Protein AF-A0A377D549-F1 (afdb_monomer)

Foldseek 3Di:
DDDLDDPVDDDDPVSCVVVVVVVCPPPVNVVVVVVVVVVVVVVVVVCVVVVHDPDDADQWAADDPPDDDFDWDDDPVDPPDTTTGDPDPPPRPPD

Mean predicted aligned error: 11.22 Å

Sequence (95 aa):
MFLPLDSNHVNTEEARLKYRYLDLRRPEMAQRLKTRAKITSLVRRFMDDHGFLDIETPMLTKATPEGARDYLVPSRVHKGKFYALPQSRSCSNSC

Organism: Escherichia coli (NCBI:txid562)

InterPro domains:
  IPR004364 Aminoacyl-tRNA synthetase, class II (D/K/N) [PF00152] (13-89)
  IPR045864 Cla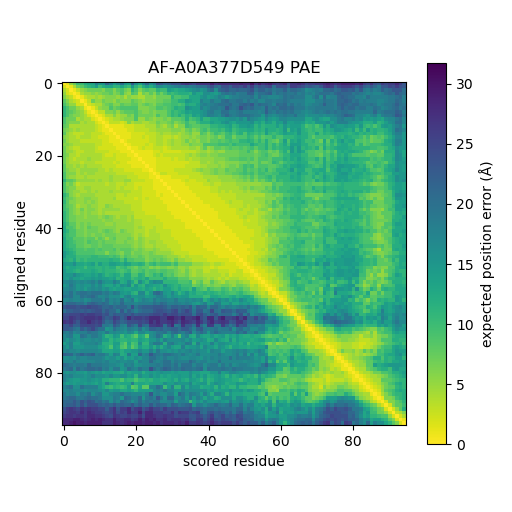ss II Aminoacyl-tRNA synthetase/Biotinyl protein ligase (BPL) and lipoyl protein ligase (LPL) [G3DSA:3.30.930.10] (6-88)
  IPR045864 Class II Aminoacyl-tRNA synthetase/Biotinyl protein ligase (BPL) and lipoyl protein ligase (LPL) [SSF55681] (8-88)

Solvent-accessible surface area (backbone atoms only — not comparable to full-atom values): 6222 Å² total; per-residue (Å²): 134,87,66,94,66,56,90,90,51,92,68,56,69,69,56,42,63,77,41,35,83,62,49,48,68,39,68,70,49,40,47,52,52,52,49,51,52,51,50,54,52,50,53,49,50,54,40,49,76,70,70,50,78,94,74,89,74,79,69,70,34,78,76,64,96,69,93,62,92,64,56,72,44,78,40,88,87,42,85,95,44,62,32,14,47,64,93,59,84,84,78,74,87,78,126

Radius of gyration: 20.29 Å; Cα contacts (8 Å, |Δi|>4): 65; chains: 1; bounding box: 38×42×51 Å

Secondary structure (DSSP, 8-state):
---SS-TTS---HHHHHHTHHHHTTSHHHHHHHHHHHHHHHHHHHHHHHTT---PPPPS-B----SSS---EEE-SSSTT-EEE--SSTT-SS--

Nearest PDB structures (foldseek):
  1eqr-assembly1_C-1  TM=9.585E-01  e=2.888E-10  Escherichia coli
  4rmf-assembly1_A-2  TM=9.586E-01  e=4.386E-06  Mycolicibacterium smegmatis MC2 155
  4o2d-assembly1_A  TM=9.292E-01  e=8.006E-06  Mycolicibacterium smegmatis MC2 155
  6wom-assembly1_A  TM=9.676E-01  e=1.046E-05  Elizabethkingia anophelis
  6wom-assembly2_C  TM=9.455E-01  e=5.360E-06  Elizabethkingia anophelis

pLDDT: mean 76.87, std 15.08, range [34.66, 94.69]

Structure (mmCIF, N/CA/C/O backbone):
data_AF-A0A377D549-F1
#
_entry.id   AF-A0A377D549-F1
#
loop_
_atom_site.group_PDB
_atom_site.id
_atom_site.type_symbol
_atom_site.label_atom_id
_atom_site.label_alt_id
_atom_sit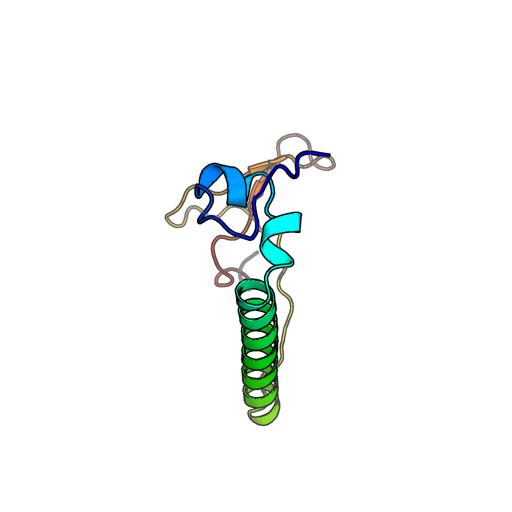e.label_comp_id
_atom_site.label_asym_id
_atom_site.label_entity_id
_atom_site.label_seq_id
_atom_site.pdbx_PDB_ins_code
_atom_site.Cartn_x
_atom_site.Cartn_y
_atom_site.Cartn_z
_atom_site.occupancy
_atom_site.B_iso_or_equiv
_atom_site.auth_seq_id
_atom_site.auth_comp_id
_atom_site.auth_asym_id
_atom_site.auth_atom_id
_atom_site.pdbx_PDB_model_num
ATOM 1 N N . MET A 1 1 ? 16.844 10.715 -25.955 1.00 46.50 1 MET A N 1
ATOM 2 C CA . MET A 1 1 ? 16.133 10.909 -24.673 1.00 46.50 1 MET A CA 1
ATOM 3 C C . MET A 1 1 ? 16.690 9.888 -23.692 1.00 46.50 1 MET A C 1
ATOM 5 O O . MET A 1 1 ? 16.456 8.706 -23.891 1.00 46.50 1 MET A O 1
ATOM 9 N N . PHE A 1 2 ? 17.517 10.307 -22.730 1.00 59.69 2 PHE A N 1
ATOM 10 C CA . PHE A 1 2 ? 18.085 9.398 -21.728 1.00 59.69 2 PHE A CA 1
ATOM 11 C C . PHE A 1 2 ? 17.020 9.099 -20.670 1.00 59.69 2 PHE A C 1
ATOM 13 O O . PHE A 1 2 ? 16.544 10.015 -19.999 1.00 59.69 2 PHE A O 1
ATOM 20 N N . LEU A 1 3 ? 16.608 7.837 -20.550 1.00 72.06 3 LEU A N 1
ATOM 21 C CA . LEU A 1 3 ? 15.784 7.402 -19.426 1.00 72.06 3 LEU A CA 1
ATOM 22 C C . LEU A 1 3 ? 16.672 7.308 -18.174 1.00 72.06 3 LEU A C 1
ATOM 24 O O . LEU A 1 3 ? 17.793 6.816 -18.269 1.00 72.06 3 LEU A O 1
ATOM 28 N N . PRO A 1 4 ? 16.192 7.753 -17.000 1.00 76.12 4 PRO A N 1
ATOM 29 C CA . PRO A 1 4 ? 16.973 7.730 -15.761 1.00 76.12 4 PRO A CA 1
ATOM 30 C C . PRO A 1 4 ? 17.162 6.318 -15.178 1.00 76.12 4 PRO A C 1
ATOM 32 O O . PRO A 1 4 ? 17.922 6.150 -14.230 1.00 76.12 4 PRO A O 1
ATOM 35 N N . LEU A 1 5 ? 16.466 5.316 -15.725 1.00 77.50 5 LEU A N 1
ATOM 36 C CA . LEU A 1 5 ? 16.699 3.897 -15.472 1.00 77.50 5 LEU A CA 1
ATOM 37 C C . LEU A 1 5 ? 16.840 3.192 -16.821 1.00 77.50 5 LEU A C 1
ATOM 39 O O . LEU A 1 5 ? 15.946 3.302 -17.663 1.00 77.50 5 LEU A O 1
ATOM 43 N N . ASP A 1 6 ? 17.935 2.460 -17.003 1.00 77.62 6 ASP A N 1
ATOM 44 C CA . ASP A 1 6 ? 18.136 1.616 -18.181 1.00 77.62 6 ASP A CA 1
ATOM 45 C C . ASP A 1 6 ? 17.442 0.265 -17.963 1.00 77.62 6 ASP A C 1
ATOM 47 O O . ASP A 1 6 ? 17.657 -0.398 -16.949 1.00 77.62 6 ASP A O 1
ATOM 51 N N . SER A 1 7 ? 16.591 -0.161 -18.895 1.00 72.38 7 SER A N 1
ATOM 52 C CA . SER A 1 7 ? 15.920 -1.462 -18.824 1.00 72.38 7 SER A CA 1
ATOM 53 C C . SER A 1 7 ? 16.852 -2.645 -19.093 1.00 72.38 7 SER A C 1
ATOM 55 O O . SER A 1 7 ? 16.518 -3.763 -18.706 1.00 72.38 7 SER A O 1
ATOM 57 N N . ASN A 1 8 ? 17.993 -2.407 -19.744 1.00 74.38 8 ASN A N 1
ATOM 58 C CA . ASN A 1 8 ? 18.966 -3.427 -20.135 1.00 74.38 8 ASN A CA 1
ATOM 59 C C . ASN A 1 8 ? 20.092 -3.607 -19.106 1.00 74.38 8 ASN A C 1
ATOM 61 O O . ASN A 1 8 ? 20.868 -4.553 -19.220 1.00 74.38 8 ASN A O 1
ATOM 65 N N . HIS A 1 9 ? 20.174 -2.735 -18.094 1.00 78.69 9 HIS A N 1
ATOM 66 C CA . HIS A 1 9 ? 21.178 -2.811 -17.035 1.00 78.69 9 HIS A CA 1
ATOM 67 C C . HIS A 1 9 ? 20.536 -2.972 -15.651 1.00 78.69 9 HIS A C 1
ATOM 69 O O . HIS A 1 9 ? 19.439 -2.482 -15.368 1.00 78.69 9 HIS A O 1
ATOM 75 N N . VAL A 1 10 ? 21.247 -3.631 -14.736 1.00 76.06 10 VAL A N 1
ATOM 76 C CA . VAL A 1 10 ? 20.874 -3.634 -13.317 1.00 76.06 10 VAL A CA 1
ATOM 77 C C . VAL A 1 10 ? 21.191 -2.253 -12.736 1.00 76.06 10 VAL A C 1
ATOM 79 O O . VAL A 1 10 ? 22.352 -1.894 -12.562 1.00 76.06 10 VAL A O 1
ATOM 82 N N . ASN A 1 11 ? 20.158 -1.449 -12.490 1.00 83.69 11 ASN A N 1
ATOM 83 C CA . ASN A 1 11 ? 20.299 -0.117 -11.892 1.00 83.69 11 ASN A CA 1
ATOM 84 C C . ASN A 1 11 ? 20.562 -0.215 -10.380 1.00 83.69 11 ASN A C 1
ATOM 86 O O . ASN A 1 11 ? 20.067 -1.137 -9.725 1.00 83.69 11 ASN A O 1
ATOM 90 N N . THR A 1 12 ? 21.277 0.766 -9.821 1.00 88.06 12 THR A N 1
ATOM 91 C CA . THR A 1 12 ? 21.527 0.866 -8.374 1.00 88.06 12 THR A CA 1
ATOM 92 C C . THR A 1 12 ? 20.222 0.997 -7.584 1.00 88.06 12 THR A C 1
ATOM 94 O O . THR A 1 12 ? 19.218 1.519 -8.079 1.00 88.06 12 THR A O 1
ATOM 97 N N . GLU A 1 13 ? 20.215 0.524 -6.337 1.00 83.88 13 GLU A N 1
ATOM 98 C CA . GLU A 1 13 ? 19.013 0.545 -5.495 1.00 83.88 13 GLU A CA 1
ATOM 99 C C . GLU A 1 13 ? 18.515 1.973 -5.226 1.00 83.88 13 GLU A C 1
ATOM 101 O O . GLU A 1 13 ? 17.319 2.240 -5.336 1.00 83.88 13 GLU A O 1
ATOM 106 N N . GLU A 1 14 ? 19.431 2.918 -5.005 1.00 87.50 14 GLU A N 1
ATOM 107 C CA . GLU A 1 14 ? 19.116 4.340 -4.835 1.00 87.50 14 GLU A CA 1
ATOM 108 C C . GLU A 1 14 ? 18.378 4.924 -6.047 1.00 87.50 14 GLU A C 1
ATOM 110 O O . GLU A 1 14 ? 17.349 5.588 -5.898 1.00 87.50 14 GLU A O 1
ATOM 115 N N . ALA A 1 15 ? 18.850 4.631 -7.265 1.00 85.06 15 ALA A N 1
ATOM 116 C CA . ALA A 1 15 ? 18.198 5.085 -8.49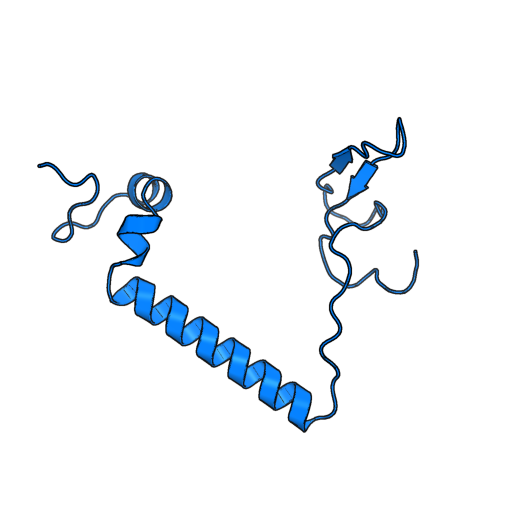0 1.00 85.06 15 ALA A CA 1
ATOM 117 C C . ALA A 1 15 ? 16.806 4.452 -8.643 1.00 85.06 15 ALA A C 1
ATOM 119 O O . ALA A 1 15 ? 15.845 5.132 -9.010 1.00 85.06 15 ALA A O 1
ATOM 120 N N . ARG A 1 16 ? 16.661 3.166 -8.303 1.00 85.50 16 ARG A N 1
ATOM 121 C CA . ARG A 1 16 ? 15.374 2.455 -8.358 1.00 85.50 16 ARG A CA 1
ATOM 122 C C . ARG A 1 16 ? 14.370 2.970 -7.333 1.00 85.50 16 ARG A C 1
ATOM 124 O O . ARG A 1 16 ? 13.182 2.990 -7.638 1.00 85.50 16 ARG A O 1
ATOM 131 N N . LEU A 1 17 ? 14.810 3.388 -6.147 1.00 86.31 17 LEU A N 1
ATOM 132 C CA . LEU A 1 17 ? 13.942 4.004 -5.141 1.00 86.31 17 LEU A CA 1
ATOM 133 C C . LEU A 1 17 ? 13.542 5.425 -5.552 1.00 86.31 17 LEU A C 1
ATOM 135 O O . LEU A 1 17 ? 12.361 5.766 -5.497 1.00 86.31 17 LEU A O 1
ATOM 139 N N . LYS A 1 18 ? 14.490 6.224 -6.059 1.00 87.75 18 LYS A N 1
ATOM 140 C CA . LYS A 1 18 ? 14.226 7.584 -6.556 1.00 87.75 18 LYS A CA 1
ATOM 141 C C . LYS A 1 18 ? 13.246 7.591 -7.732 1.00 87.75 18 LYS A C 1
ATOM 143 O O . LYS A 1 18 ? 12.347 8.426 -7.794 1.00 87.75 18 LYS A O 1
ATOM 148 N N . TYR A 1 19 ? 13.387 6.631 -8.642 1.00 88.25 19 TYR A N 1
ATOM 149 C CA . TYR A 1 19 ? 12.538 6.467 -9.821 1.00 88.25 19 TYR A CA 1
ATOM 150 C C . TYR A 1 19 ? 11.637 5.233 -9.707 1.00 88.25 19 TYR A C 1
ATOM 152 O O . TYR A 1 19 ? 11.406 4.521 -10.688 1.00 88.25 19 TYR A O 1
ATOM 160 N N . ARG A 1 20 ? 11.087 4.976 -8.510 1.00 86.00 20 ARG A N 1
ATOM 161 C CA . ARG A 1 20 ? 10.291 3.768 -8.240 1.00 86.00 20 ARG A CA 1
ATOM 162 C C . ARG A 1 20 ? 9.104 3.611 -9.181 1.00 86.00 20 ARG A C 1
ATOM 164 O O . ARG A 1 20 ? 8.791 2.497 -9.578 1.00 86.00 20 ARG A O 1
ATOM 171 N N . TYR A 1 21 ? 8.492 4.709 -9.609 1.00 87.31 21 TYR A N 1
ATOM 172 C CA . TYR A 1 21 ? 7.400 4.691 -10.584 1.00 87.31 21 TYR A CA 1
ATOM 173 C C . TYR A 1 21 ? 7.805 4.118 -11.959 1.00 87.31 21 TYR A C 1
ATOM 175 O O . TYR A 1 21 ? 6.960 3.532 -12.635 1.00 87.31 21 TYR A O 1
ATOM 183 N N . LEU A 1 22 ? 9.074 4.243 -12.372 1.00 86.69 22 LEU A N 1
ATOM 184 C CA . LEU A 1 22 ? 9.612 3.592 -13.575 1.00 86.69 22 LEU A CA 1
ATOM 185 C C . LEU A 1 22 ? 10.001 2.138 -13.292 1.00 86.69 22 LEU A C 1
ATOM 187 O O . LEU A 1 22 ? 9.675 1.262 -14.088 1.00 86.69 22 LEU A O 1
ATOM 191 N N . ASP A 1 23 ? 10.627 1.857 -12.145 1.00 85.56 23 ASP A N 1
ATOM 192 C CA . ASP A 1 23 ? 11.000 0.487 -11.752 1.00 85.56 23 ASP A CA 1
ATOM 193 C C . ASP A 1 23 ? 9.773 -0.433 -11.612 1.00 85.56 23 ASP A C 1
ATOM 195 O O . ASP A 1 23 ? 9.816 -1.598 -12.004 1.00 85.56 23 ASP A O 1
ATOM 199 N N . LEU A 1 24 ? 8.642 0.099 -11.138 1.00 86.69 24 LEU A N 1
ATOM 200 C CA . LEU A 1 24 ? 7.375 -0.631 -11.028 1.00 86.69 24 LEU A CA 1
ATOM 201 C C . LEU A 1 24 ? 6.777 -1.047 -12.381 1.00 86.69 24 LEU A C 1
ATOM 203 O O . LEU A 1 24 ? 5.937 -1.945 -12.408 1.00 86.69 24 LEU A O 1
ATOM 207 N N . ARG A 1 25 ? 7.211 -0.448 -13.500 1.00 86.50 25 ARG A N 1
ATOM 208 C CA . ARG A 1 25 ? 6.780 -0.854 -14.849 1.00 86.50 25 ARG A CA 1
ATOM 209 C C . ARG A 1 25 ? 7.454 -2.141 -15.324 1.00 86.50 25 ARG A C 1
ATOM 211 O O . ARG A 1 25 ? 6.973 -2.756 -16.272 1.00 86.50 25 ARG A O 1
ATOM 218 N N . ARG A 1 26 ? 8.554 -2.564 -14.689 1.00 86.38 26 ARG A N 1
ATOM 219 C CA . ARG A 1 26 ? 9.241 -3.814 -15.039 1.00 86.38 26 ARG A CA 1
ATOM 220 C C . ARG A 1 26 ? 8.317 -5.006 -14.761 1.00 86.38 26 ARG A C 1
ATOM 222 O O . ARG A 1 26 ? 7.707 -5.050 -13.688 1.00 86.38 26 ARG A O 1
ATOM 229 N N . PRO A 1 27 ? 8.244 -6.001 -15.664 1.00 87.50 27 PRO A N 1
ATOM 230 C CA . PRO A 1 27 ? 7.296 -7.110 -15.543 1.00 87.50 27 PRO A CA 1
ATOM 231 C C . PRO A 1 27 ? 7.477 -7.898 -14.239 1.00 87.50 27 PRO A C 1
ATOM 233 O O . PRO A 1 27 ? 6.492 -8.275 -13.613 1.00 87.50 27 PRO A O 1
ATOM 236 N N . GLU A 1 28 ? 8.716 -8.063 -13.771 1.00 88.25 28 GLU A N 1
ATOM 237 C CA . GLU A 1 28 ? 9.033 -8.709 -12.491 1.00 88.25 28 GLU A CA 1
ATOM 238 C C . GLU A 1 28 ? 8.403 -7.978 -11.288 1.00 88.25 28 GLU A C 1
ATOM 240 O O . GLU A 1 28 ? 7.765 -8.594 -10.432 1.00 88.25 28 GLU A O 1
ATOM 245 N N . MET A 1 29 ? 8.537 -6.649 -11.229 1.00 87.75 29 MET A N 1
ATOM 246 C CA . MET A 1 29 ? 7.998 -5.833 -10.136 1.00 87.75 29 MET A CA 1
ATOM 247 C C . MET A 1 29 ? 6.471 -5.768 -10.182 1.00 87.75 29 MET A C 1
ATOM 249 O O . MET A 1 29 ? 5.814 -5.927 -9.150 1.00 87.75 29 MET A O 1
ATOM 253 N N . ALA A 1 30 ? 5.903 -5.608 -11.379 1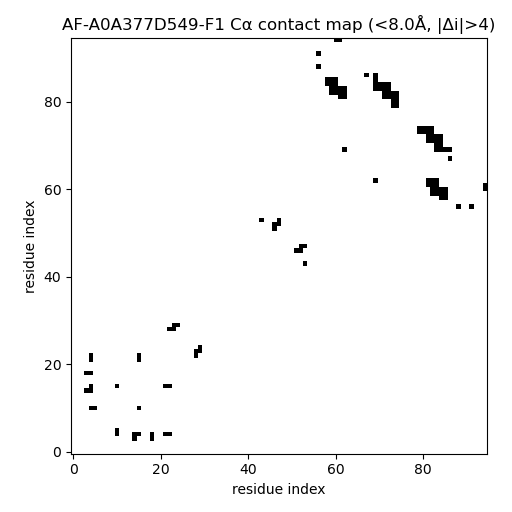.00 89.56 30 ALA A N 1
ATOM 254 C CA . ALA A 1 30 ? 4.462 -5.652 -11.587 1.00 89.56 30 ALA A CA 1
ATOM 255 C C . ALA A 1 30 ? 3.877 -7.013 -11.176 1.00 89.56 30 ALA A C 1
ATOM 257 O O . ALA A 1 30 ? 2.845 -7.064 -10.505 1.00 89.56 30 ALA A O 1
ATOM 258 N N . GLN A 1 31 ? 4.554 -8.117 -11.508 1.00 92.81 31 GLN A N 1
ATOM 259 C CA . GLN A 1 31 ? 4.117 -9.455 -11.121 1.00 92.81 31 GLN A CA 1
ATOM 260 C C . GLN A 1 31 ? 4.143 -9.644 -9.603 1.00 92.81 31 GLN A C 1
ATOM 262 O O . GLN A 1 31 ? 3.186 -10.178 -9.048 1.00 92.81 31 GLN A O 1
ATOM 267 N N . ARG A 1 32 ? 5.169 -9.141 -8.902 1.00 91.38 32 ARG A N 1
ATOM 268 C CA . ARG A 1 32 ? 5.211 -9.165 -7.429 1.00 91.38 32 ARG A CA 1
ATOM 269 C C . ARG A 1 32 ? 4.029 -8.422 -6.801 1.00 91.38 32 ARG A C 1
ATOM 271 O O . ARG A 1 32 ? 3.432 -8.933 -5.855 1.00 91.38 32 ARG A O 1
ATOM 278 N N . LEU A 1 33 ? 3.653 -7.257 -7.335 1.00 90.00 33 LEU A N 1
ATOM 279 C CA . LEU A 1 33 ? 2.480 -6.513 -6.858 1.00 90.00 33 LEU A CA 1
ATOM 280 C C . LEU A 1 33 ? 1.168 -7.263 -7.121 1.00 90.00 33 LEU A C 1
ATOM 282 O O . LEU A 1 33 ? 0.326 -7.341 -6.227 1.00 90.00 33 LEU A O 1
ATOM 286 N N . LYS A 1 34 ? 1.013 -7.872 -8.304 1.00 92.62 34 LYS A N 1
ATOM 287 C CA . LYS A 1 34 ? -0.151 -8.718 -8.622 1.00 92.62 34 LYS A CA 1
ATOM 288 C C . LYS A 1 34 ? -0.247 -9.919 -7.682 1.00 92.62 34 LYS A C 1
ATOM 290 O O . LYS A 1 34 ? -1.321 -10.202 -7.156 1.00 92.62 34 LYS A O 1
ATOM 295 N N . THR A 1 35 ? 0.871 -10.596 -7.423 1.00 93.19 35 THR A N 1
ATOM 296 C CA . THR A 1 35 ? 0.928 -11.717 -6.479 1.00 93.19 35 THR A CA 1
ATOM 297 C C . THR A 1 35 ? 0.566 -11.266 -5.068 1.00 93.19 35 THR A C 1
ATOM 299 O O . THR A 1 35 ? -0.250 -11.919 -4.424 1.00 93.19 35 THR A O 1
ATOM 302 N N . ARG A 1 36 ? 1.084 -10.119 -4.606 1.00 93.19 36 ARG A N 1
ATOM 303 C CA . ARG A 1 36 ? 0.711 -9.543 -3.305 1.00 93.19 36 ARG A CA 1
ATOM 304 C C . ARG A 1 36 ? -0.797 -9.302 -3.209 1.00 93.19 36 ARG A C 1
ATOM 306 O O . ARG A 1 36 ? -1.395 -9.707 -2.220 1.00 93.19 36 ARG A O 1
ATOM 313 N N . ALA A 1 37 ? -1.408 -8.710 -4.237 1.00 93.19 37 ALA A N 1
ATOM 314 C CA . ALA A 1 37 ? -2.853 -8.480 -4.277 1.00 93.19 37 ALA A CA 1
ATOM 315 C C . ALA A 1 37 ? -3.656 -9.794 -4.240 1.00 93.19 37 ALA A C 1
ATOM 317 O O . ALA A 1 37 ? -4.653 -9.902 -3.522 1.00 93.19 37 ALA A O 1
ATOM 318 N N . LYS A 1 38 ? -3.195 -10.823 -4.966 1.00 94.69 38 LYS A N 1
ATOM 319 C CA . LYS A 1 38 ? -3.804 -12.158 -4.936 1.00 94.69 38 LYS A CA 1
ATOM 320 C C . LYS A 1 38 ? -3.726 -12.775 -3.539 1.00 94.69 38 LYS A C 1
ATOM 322 O O . LYS A 1 38 ? -4.733 -13.276 -3.055 1.00 94.69 38 LYS A O 1
ATOM 327 N N . ILE A 1 39 ? -2.573 -12.691 -2.876 1.00 94.69 39 ILE A N 1
ATOM 328 C CA . ILE A 1 39 ? -2.387 -13.197 -1.508 1.00 94.69 39 ILE A CA 1
ATOM 329 C C . ILE A 1 39 ? -3.328 -12.481 -0.538 1.00 94.69 39 ILE A C 1
ATOM 331 O O . ILE A 1 39 ? -4.058 -13.144 0.188 1.00 94.69 39 ILE A O 1
ATOM 335 N N . THR A 1 40 ? -3.381 -11.145 -0.557 1.00 91.81 40 THR A N 1
ATOM 336 C CA . THR A 1 40 ? -4.287 -10.397 0.332 1.00 91.81 40 THR A CA 1
ATOM 337 C C . THR A 1 40 ? -5.752 -10.737 0.080 1.00 91.81 40 THR A C 1
ATOM 339 O O . THR A 1 40 ? -6.526 -10.833 1.025 1.00 91.81 40 THR A O 1
ATOM 342 N N . SER A 1 41 ? -6.137 -10.971 -1.179 1.00 92.81 41 SER A N 1
ATOM 343 C CA . SER A 1 41 ? -7.496 -11.405 -1.506 1.00 92.81 41 SER A CA 1
ATOM 344 C C . SER A 1 41 ? -7.799 -12.810 -0.990 1.00 92.81 41 SER A C 1
ATOM 346 O O . SER A 1 41 ? -8.929 -13.053 -0.584 1.00 92.81 41 SER A O 1
ATOM 348 N N . LEU A 1 42 ? -6.832 -13.730 -1.028 1.00 94.69 42 LEU A N 1
ATOM 349 C CA . LEU A 1 42 ? -7.001 -15.083 -0.495 1.00 94.69 42 LEU A CA 1
ATOM 350 C C . LEU A 1 42 ? -7.135 -15.066 1.027 1.00 94.69 42 LEU A C 1
ATOM 352 O O . LEU A 1 42 ? -8.019 -15.726 1.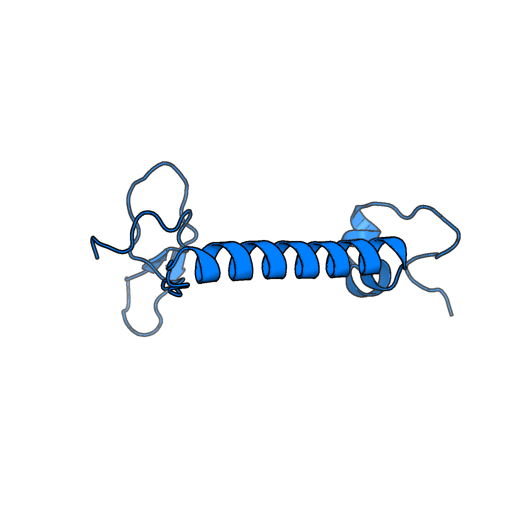555 1.00 94.69 42 LEU A O 1
ATOM 356 N N . VAL A 1 43 ? -6.301 -14.280 1.714 1.00 93.38 43 VAL A N 1
ATOM 357 C CA . VAL A 1 43 ? -6.368 -14.130 3.175 1.00 93.38 43 VAL A CA 1
ATOM 358 C C . VAL A 1 43 ? -7.717 -13.558 3.600 1.00 93.38 43 VAL A C 1
ATOM 360 O O . VAL A 1 43 ? -8.333 -14.106 4.503 1.00 93.38 43 VAL A O 1
ATOM 363 N N . ARG A 1 44 ? -8.203 -12.511 2.918 1.00 91.69 44 ARG A N 1
ATOM 364 C CA . ARG A 1 44 ? -9.528 -11.938 3.198 1.00 91.69 44 ARG A CA 1
ATOM 365 C C . ARG A 1 44 ? -10.639 -12.965 3.035 1.00 91.69 44 ARG A C 1
ATOM 367 O O . ARG A 1 44 ? -11.352 -13.210 3.989 1.00 91.69 44 ARG A O 1
ATOM 374 N N . ARG A 1 45 ? -10.694 -13.651 1.887 1.00 92.62 45 ARG A N 1
ATOM 375 C CA . ARG A 1 45 ? -11.696 -14.703 1.646 1.00 92.62 45 ARG A CA 1
ATOM 376 C C . ARG A 1 45 ? -11.649 -15.797 2.706 1.00 92.62 45 ARG A C 1
ATOM 378 O O . ARG A 1 45 ? -12.682 -16.183 3.220 1.00 92.62 45 ARG A O 1
ATOM 385 N N . PHE A 1 46 ? -10.450 -16.251 3.069 1.00 94.50 46 PHE A N 1
ATOM 386 C CA . PHE A 1 46 ? -10.285 -17.241 4.127 1.00 94.50 46 PHE A CA 1
ATOM 387 C C . PHE A 1 46 ? -10.841 -16.738 5.466 1.00 94.50 46 PHE A C 1
ATOM 389 O O . PHE A 1 46 ? -11.544 -17.476 6.145 1.00 94.50 46 PHE A O 1
ATOM 396 N N . MET A 1 47 ? -10.546 -15.495 5.849 1.00 92.44 47 MET A N 1
ATOM 397 C CA . MET A 1 47 ? -11.063 -14.897 7.082 1.00 92.44 47 MET A CA 1
ATOM 398 C C . MET A 1 47 ? -12.589 -14.723 7.039 1.00 92.44 47 MET A C 1
ATOM 400 O O . MET A 1 47 ? -13.258 -15.086 8.006 1.00 92.44 47 MET A O 1
ATOM 404 N N . ASP A 1 48 ? -13.128 -14.253 5.914 1.00 92.31 48 ASP A N 1
ATOM 405 C CA . ASP A 1 48 ? -14.566 -14.088 5.684 1.00 92.31 48 ASP A CA 1
ATOM 406 C C . ASP A 1 48 ? -15.300 -15.440 5.794 1.00 92.31 48 ASP A C 1
ATOM 408 O O . ASP A 1 48 ? -16.302 -15.548 6.500 1.00 92.31 48 ASP A O 1
ATOM 412 N N . ASP A 1 49 ? -14.753 -16.499 5.182 1.00 93.44 49 ASP A N 1
ATOM 413 C CA . ASP A 1 49 ? -15.304 -17.863 5.222 1.00 93.44 49 ASP A CA 1
ATOM 414 C C . ASP A 1 49 ? -15.322 -18.451 6.648 1.00 93.44 49 ASP A C 1
ATOM 416 O O . ASP A 1 49 ? -16.152 -19.304 6.963 1.00 93.44 49 ASP A O 1
ATOM 420 N N . HIS A 1 50 ? -14.427 -17.990 7.528 1.00 93.88 50 HIS A N 1
ATOM 421 C CA . HIS A 1 50 ? -14.372 -18.391 8.941 1.00 93.88 50 HIS A CA 1
ATOM 422 C C . HIS A 1 50 ? -15.169 -17.452 9.865 1.00 93.88 50 HIS A C 1
ATOM 424 O O . HIS A 1 50 ? -15.100 -17.591 11.087 1.00 93.88 50 HIS A O 1
ATOM 430 N N . GLY A 1 51 ? -15.927 -16.501 9.307 1.00 90.75 51 GLY A N 1
ATOM 431 C CA . GLY A 1 51 ? -16.786 -15.590 10.064 1.00 90.75 51 GLY A CA 1
ATOM 432 C C . GLY A 1 51 ? -16.047 -14.449 10.767 1.00 90.75 51 GLY A C 1
ATOM 433 O O . GLY A 1 51 ? -16.601 -13.841 11.685 1.00 90.75 51 GLY A O 1
ATOM 434 N N . PHE A 1 52 ? -14.808 -14.143 10.370 1.00 90.88 52 PHE A N 1
ATOM 435 C CA . PHE A 1 52 ? -14.115 -12.948 10.852 1.00 90.88 52 PHE A CA 1
ATOM 436 C C . PHE A 1 52 ? -14.652 -11.698 10.147 1.00 90.88 52 PHE A C 1
ATOM 438 O O . PHE A 1 52 ? -14.980 -11.723 8.965 1.00 90.88 52 PHE A O 1
ATOM 445 N N . LEU A 1 53 ? -14.698 -10.581 10.874 1.00 84.56 53 LEU A N 1
ATOM 446 C CA . LEU A 1 53 ? -15.061 -9.273 10.331 1.00 84.56 53 LEU A CA 1
ATOM 447 C C . LEU A 1 53 ? -13.795 -8.440 10.089 1.00 84.56 53 LEU A C 1
ATOM 449 O O . LEU A 1 53 ? -13.021 -8.207 11.021 1.00 84.56 53 LEU A O 1
ATOM 453 N N . ASP A 1 54 ? -13.592 -7.967 8.856 1.00 83.06 54 ASP A N 1
ATOM 454 C CA . ASP A 1 54 ? -12.534 -7.000 8.521 1.00 83.06 54 ASP A CA 1
ATOM 455 C C . ASP A 1 54 ? -12.953 -5.602 9.021 1.00 83.06 54 ASP A C 1
ATOM 457 O O . ASP A 1 54 ? -13.710 -4.886 8.365 1.00 83.06 54 ASP A O 1
ATOM 461 N N . ILE A 1 55 ? -12.524 -5.243 10.237 1.00 81.81 55 ILE A N 1
ATOM 462 C CA . ILE A 1 55 ? -12.820 -3.949 10.871 1.00 81.81 55 ILE A CA 1
ATOM 463 C C . ILE A 1 55 ? -11.629 -3.005 10.674 1.00 81.81 55 ILE A C 1
ATOM 465 O O . ILE A 1 55 ? -10.534 -3.236 11.195 1.00 81.81 55 ILE A O 1
ATOM 469 N N . GLU A 1 56 ? -11.850 -1.897 9.965 1.00 77.06 56 GLU A N 1
ATOM 470 C CA . GLU A 1 56 ? -10.846 -0.843 9.823 1.00 77.06 56 GLU A CA 1
ATOM 471 C C . GLU A 1 56 ? -10.654 -0.089 11.148 1.00 77.06 56 GLU A C 1
ATOM 473 O O . GLU A 1 56 ? -11.572 0.523 11.691 1.00 77.06 56 GLU A O 1
ATOM 478 N N . THR A 1 57 ? -9.433 -0.121 11.680 1.00 75.25 57 THR A N 1
ATOM 479 C CA . THR A 1 57 ? -9.055 0.607 12.899 1.00 75.25 57 THR A CA 1
ATOM 480 C C . THR A 1 57 ? -8.502 1.996 12.565 1.00 75.25 57 THR A C 1
ATOM 482 O O . THR A 1 57 ? -7.768 2.126 11.578 1.00 75.25 57 THR A O 1
ATOM 485 N N . PRO A 1 58 ? -8.746 3.023 13.398 1.00 72.81 58 PRO A N 1
ATOM 486 C CA . PRO A 1 58 ? -8.250 4.376 13.153 1.00 72.81 58 PRO A CA 1
ATOM 487 C C . PRO A 1 58 ? -6.713 4.434 13.115 1.00 72.81 58 PRO A C 1
ATOM 489 O O . PRO A 1 58 ? -6.032 3.819 13.929 1.00 72.81 58 PRO A O 1
ATOM 492 N N . MET A 1 59 ? -6.164 5.213 12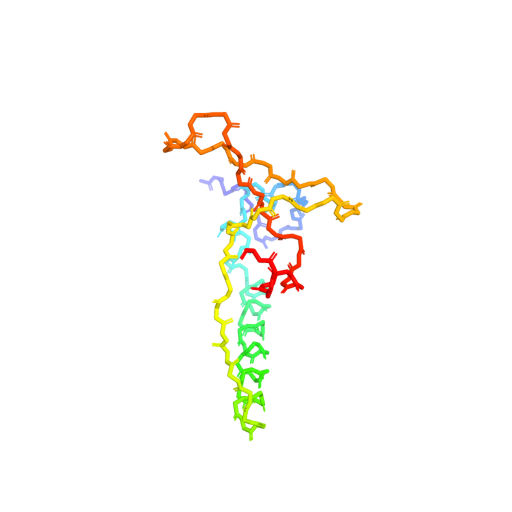.176 1.00 69.56 59 MET A N 1
ATOM 493 C CA . MET A 1 59 ? -4.713 5.430 12.020 1.00 69.56 59 MET A CA 1
ATOM 494 C C . MET A 1 59 ? -4.152 6.544 12.919 1.00 69.56 59 MET A C 1
ATOM 496 O O . MET A 1 59 ? -2.949 6.773 12.924 1.00 69.56 59 MET A O 1
ATOM 500 N N . LEU A 1 60 ? -5.002 7.274 13.642 1.00 67.25 60 LEU A N 1
ATOM 501 C CA . LEU A 1 60 ? -4.590 8.325 14.573 1.00 67.25 60 LEU A CA 1
ATOM 502 C C . LEU A 1 60 ? -5.013 7.902 15.974 1.00 67.25 60 LEU A C 1
ATOM 504 O O . LEU A 1 60 ? -6.178 8.052 16.341 1.00 67.25 60 LEU A O 1
ATOM 508 N N . THR A 1 61 ? -4.074 7.351 16.736 1.00 61.97 61 THR A N 1
ATOM 509 C CA . THR A 1 61 ? -4.321 6.873 18.097 1.00 61.97 61 THR A CA 1
ATOM 510 C C . THR A 1 61 ? -3.685 7.808 19.119 1.00 61.97 61 THR A C 1
ATOM 512 O O . THR A 1 61 ? -2.828 8.646 18.811 1.00 61.97 61 THR A O 1
ATOM 515 N N . LYS A 1 62 ? -4.145 7.709 20.367 1.00 59.97 62 LYS A N 1
ATOM 516 C CA . LYS A 1 62 ? -3.491 8.367 21.497 1.00 59.97 62 LYS A CA 1
ATOM 517 C C . LYS A 1 62 ? -2.109 7.733 21.690 1.00 59.97 62 LYS A C 1
ATOM 519 O O . LYS A 1 62 ? -1.980 6.519 21.575 1.00 59.97 62 LYS A O 1
ATOM 524 N N . ALA A 1 63 ? -1.094 8.549 21.970 1.00 54.56 63 ALA A N 1
ATOM 525 C CA . ALA A 1 63 ? 0.250 8.050 22.250 1.00 54.56 63 ALA A CA 1
ATOM 526 C C . ALA A 1 63 ? 0.226 7.178 23.516 1.00 54.56 63 ALA A C 1
ATOM 528 O O . ALA A 1 63 ? -0.200 7.638 24.581 1.00 54.56 63 ALA A O 1
ATOM 529 N N . THR A 1 64 ? 0.665 5.930 23.394 1.00 56.41 64 THR A N 1
ATOM 530 C CA . THR A 1 64 ? 0.853 4.998 24.511 1.00 56.41 64 THR A CA 1
ATOM 531 C C . THR A 1 64 ? 2.347 4.809 24.745 1.00 56.41 64 THR A C 1
ATOM 533 O O . THR A 1 64 ? 3.091 4.714 23.776 1.00 56.41 64 THR A O 1
ATOM 536 N N . PRO A 1 65 ? 2.827 4.704 25.996 1.00 58.25 65 PRO A N 1
ATOM 537 C CA . PRO A 1 65 ? 4.257 4.571 26.292 1.00 58.25 65 PRO A CA 1
ATOM 538 C C . PRO A 1 65 ? 4.833 3.175 25.960 1.00 58.25 65 PRO A C 1
ATOM 540 O O . PRO A 1 65 ? 5.835 2.764 26.543 1.00 58.25 65 PRO A O 1
ATOM 543 N N . GLU A 1 66 ? 4.213 2.417 25.051 1.00 53.47 66 GLU A N 1
ATOM 544 C CA . GLU A 1 66 ? 4.644 1.067 24.691 1.00 53.47 66 GLU A CA 1
ATOM 545 C C . GLU A 1 66 ? 5.787 1.094 23.663 1.00 53.47 66 GLU A C 1
ATOM 547 O O . GLU A 1 66 ? 5.589 1.172 22.454 1.00 53.47 66 GLU A O 1
ATOM 552 N N . GLY A 1 67 ? 7.013 0.972 24.176 1.00 58.88 67 GLY A N 1
ATOM 553 C CA . GLY A 1 67 ? 8.134 0.259 23.549 1.00 58.88 67 GLY A CA 1
ATOM 554 C C . GLY A 1 67 ? 8.884 0.919 22.383 1.00 58.88 67 GLY A C 1
ATOM 555 O O . GLY A 1 67 ? 10.108 0.806 22.335 1.00 58.88 67 GLY A O 1
ATOM 556 N N . ALA A 1 68 ? 8.216 1.614 21.459 1.00 61.31 68 ALA A N 1
ATOM 557 C CA . ALA A 1 68 ? 8.841 2.235 20.285 1.00 61.31 68 ALA A CA 1
ATOM 558 C C . ALA A 1 68 ? 8.535 3.740 20.201 1.00 61.31 68 ALA A C 1
ATOM 560 O O . ALA A 1 68 ? 7.540 4.222 20.731 1.00 61.31 68 ALA A O 1
ATOM 561 N N . ARG A 1 69 ? 9.413 4.517 19.549 1.00 65.50 69 ARG A N 1
ATOM 562 C CA . ARG A 1 69 ? 9.184 5.959 19.356 1.00 65.50 69 ARG A CA 1
ATOM 563 C C . ARG A 1 69 ? 8.029 6.179 18.376 1.00 65.50 69 ARG A C 1
ATOM 565 O O . ARG A 1 69 ? 8.174 5.909 17.185 1.00 65.50 69 ARG A O 1
ATOM 572 N N . ASP A 1 70 ? 6.921 6.712 18.877 1.00 67.50 70 ASP A N 1
ATOM 573 C CA . ASP A 1 70 ? 5.766 7.08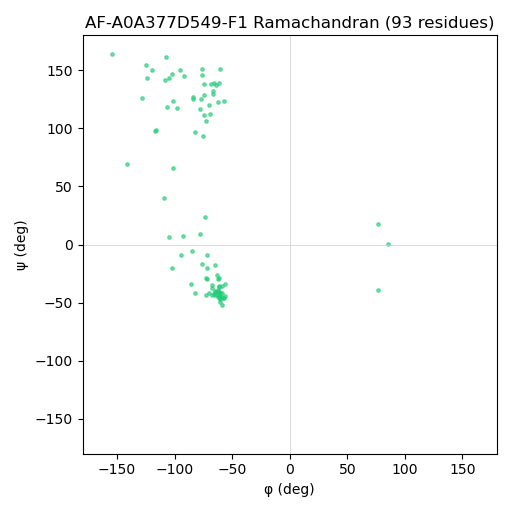9 18.066 1.00 67.50 70 ASP A CA 1
ATOM 574 C C . ASP A 1 70 ? 6.062 8.283 17.151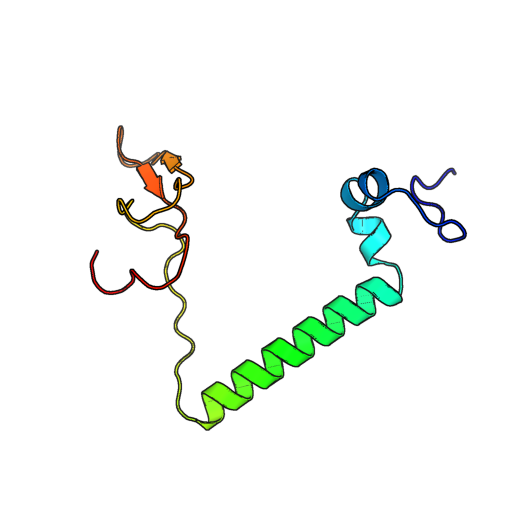 1.00 67.50 70 ASP A C 1
ATOM 576 O O . ASP A 1 70 ? 6.670 9.279 17.557 1.00 67.50 70 ASP A O 1
ATOM 580 N N . TYR A 1 71 ? 5.583 8.211 15.906 1.00 68.12 71 TYR A N 1
ATOM 581 C CA . TYR A 1 71 ? 5.554 9.371 15.020 1.00 68.12 71 TYR A CA 1
ATOM 582 C C . TYR A 1 71 ? 4.430 10.308 15.461 1.00 68.12 71 TYR A C 1
ATOM 584 O O . TYR A 1 71 ? 3.250 9.981 15.326 1.00 68.12 71 TYR A O 1
ATOM 592 N N . LEU A 1 72 ? 4.809 11.474 15.987 1.00 74.44 72 LEU A N 1
ATOM 593 C CA . LEU A 1 72 ? 3.871 12.485 16.463 1.00 74.44 72 LEU A CA 1
ATOM 594 C C . LEU A 1 72 ? 3.382 13.370 15.313 1.00 74.44 72 LEU A C 1
ATOM 596 O O . LEU A 1 72 ? 4.172 14.019 14.628 1.00 74.44 72 LEU A O 1
ATOM 600 N N . VAL A 1 73 ? 2.064 13.447 15.149 1.00 75.69 73 VAL A N 1
ATOM 601 C CA . VAL A 1 73 ? 1.388 14.357 14.221 1.00 75.69 73 VAL A CA 1
ATOM 602 C C . VAL A 1 73 ? 0.732 15.477 15.034 1.00 75.69 73 VAL A C 1
ATOM 604 O O . VAL A 1 73 ? -0.133 15.197 15.872 1.00 75.69 73 VAL A O 1
ATOM 607 N N . PRO A 1 74 ? 1.120 16.751 14.836 1.00 80.00 74 PRO A N 1
ATOM 608 C CA . PRO A 1 74 ? 0.543 17.861 15.584 1.00 80.00 74 PRO A CA 1
ATOM 609 C C . PRO A 1 74 ? -0.932 18.054 15.216 1.00 80.00 74 PRO A C 1
ATOM 611 O O . PRO A 1 74 ? -1.297 18.109 14.039 1.00 80.00 74 PRO A O 1
ATOM 614 N N . SER A 1 75 ? -1.795 18.192 16.224 1.00 76.62 75 SER A N 1
ATOM 615 C CA . SER A 1 75 ? -3.206 18.498 15.991 1.00 76.62 75 SER A CA 1
ATOM 616 C C . SER A 1 75 ? -3.383 19.976 15.650 1.00 76.62 75 SER A C 1
ATOM 618 O O . SER A 1 75 ? -3.018 20.856 16.429 1.00 76.62 75 SER A O 1
ATOM 620 N N . ARG A 1 76 ? -4.017 20.264 14.507 1.00 78.19 76 ARG A N 1
ATOM 621 C CA . ARG A 1 76 ? -4.429 21.634 14.155 1.00 78.19 76 ARG A CA 1
ATOM 622 C C . ARG A 1 76 ? -5.607 22.124 15.007 1.00 78.19 76 ARG A C 1
ATOM 624 O O . ARG A 1 76 ? -5.744 23.322 15.224 1.00 78.19 76 ARG A O 1
ATOM 631 N N . VAL A 1 77 ? -6.466 21.209 15.461 1.00 76.81 77 VAL A N 1
ATOM 632 C CA . VAL A 1 77 ? -7.717 21.524 16.179 1.00 76.81 77 VAL A CA 1
ATOM 633 C C . VAL A 1 77 ? -7.473 21.701 17.679 1.00 76.81 77 VAL A C 1
ATOM 635 O O . VAL A 1 77 ? -8.096 22.547 18.314 1.00 76.81 77 VAL A O 1
ATOM 638 N N . HIS A 1 78 ? -6.534 20.945 18.250 1.00 75.69 78 HIS A N 1
ATOM 639 C CA . HIS A 1 78 ? -6.211 21.002 19.672 1.00 75.69 78 HIS A CA 1
ATOM 640 C C . HIS A 1 78 ? -4.770 21.467 19.881 1.00 75.69 78 HIS A C 1
ATOM 642 O O . HIS A 1 78 ? -3.830 20.674 19.823 1.00 75.69 78 HIS A O 1
ATOM 648 N N . LYS A 1 79 ? -4.600 22.762 20.161 1.00 74.50 79 LYS A N 1
ATOM 649 C CA . LYS A 1 79 ? -3.288 23.371 20.411 1.00 74.50 79 LYS A CA 1
ATOM 650 C C . LYS A 1 79 ? -2.579 22.659 21.574 1.00 74.50 79 LYS A C 1
ATOM 652 O O . LYS A 1 79 ? -3.125 22.571 22.669 1.00 74.50 79 LYS A O 1
ATOM 657 N N . GLY A 1 80 ? -1.374 22.146 21.320 1.00 77.00 80 GLY A N 1
ATOM 658 C CA . GLY A 1 80 ? -0.555 21.429 22.308 1.00 77.00 80 GLY A CA 1
ATOM 659 C C . GLY A 1 80 ? -0.852 19.931 22.450 1.00 77.00 80 GLY A C 1
ATOM 660 O O . GLY A 1 80 ? -0.189 19.272 23.245 1.00 77.00 80 GLY A O 1
ATOM 661 N N . LYS A 1 81 ? -1.806 19.377 21.685 1.00 73.88 81 LYS A N 1
ATOM 662 C CA . LYS A 1 81 ? -2.049 17.927 21.625 1.00 73.88 81 LYS A CA 1
ATOM 663 C C . LYS A 1 81 ? -1.452 17.316 20.357 1.00 73.88 81 LYS A C 1
ATOM 665 O O . LYS A 1 81 ? -1.455 17.930 19.288 1.00 73.88 81 LYS A O 1
ATOM 670 N N . PHE A 1 82 ? -0.995 16.076 20.483 1.00 76.50 82 PHE A N 1
ATOM 671 C CA . PHE A 1 82 ? -0.375 15.298 19.415 1.00 76.50 82 PHE A CA 1
ATOM 672 C C . PHE A 1 82 ? -1.120 13.976 19.239 1.00 76.50 82 PHE A C 1
ATOM 674 O O . PHE A 1 82 ? -1.563 13.379 20.221 1.00 76.50 82 PHE A O 1
ATOM 681 N N . TYR A 1 83 ? -1.247 13.536 17.992 1.00 70.12 83 TYR A N 1
ATOM 682 C CA . TYR A 1 83 ? -1.645 12.172 17.656 1.00 70.12 83 TYR A CA 1
ATOM 683 C C . TYR A 1 83 ? -0.395 11.333 17.418 1.00 70.12 83 TYR A C 1
ATOM 685 O O . TYR A 1 83 ? 0.614 11.863 16.957 1.00 70.12 83 TYR A O 1
ATOM 693 N N . ALA A 1 84 ? -0.470 10.040 17.704 1.00 72.19 84 ALA A N 1
ATOM 694 C CA . ALA A 1 84 ? 0.555 9.078 17.335 1.00 72.19 84 ALA A CA 1
ATOM 695 C C . ALA A 1 84 ? 0.061 8.232 16.158 1.00 72.19 84 ALA A C 1
ATOM 697 O O . ALA A 1 84 ? -1.125 7.895 16.082 1.00 72.19 84 ALA A O 1
ATOM 698 N N . LEU A 1 85 ? 0.968 7.883 15.243 1.00 72.00 85 LEU A N 1
ATOM 699 C CA . LEU A 1 85 ? 0.708 6.777 14.324 1.00 72.00 85 LEU A CA 1
ATOM 700 C C . LEU A 1 85 ? 0.841 5.457 15.099 1.00 72.00 85 LEU A C 1
ATOM 702 O O . LEU A 1 85 ? 1.873 5.249 15.740 1.00 72.00 85 LEU A O 1
ATOM 706 N N . PRO A 1 86 ? -0.153 4.558 15.027 1.00 61.41 86 PRO A N 1
ATOM 707 C CA . PRO A 1 86 ? -0.121 3.298 15.747 1.00 61.41 86 PRO A CA 1
ATOM 708 C C . PRO A 1 86 ? 0.984 2.392 15.197 1.00 61.41 86 PRO A C 1
ATOM 710 O O . PRO A 1 86 ? 1.045 2.126 13.997 1.00 61.41 86 PRO A O 1
ATOM 713 N N . GLN A 1 87 ? 1.827 1.869 16.090 1.00 66.62 87 GLN A N 1
ATOM 714 C CA . GLN A 1 87 ? 2.853 0.871 15.752 1.00 66.62 87 GLN A CA 1
ATOM 715 C C 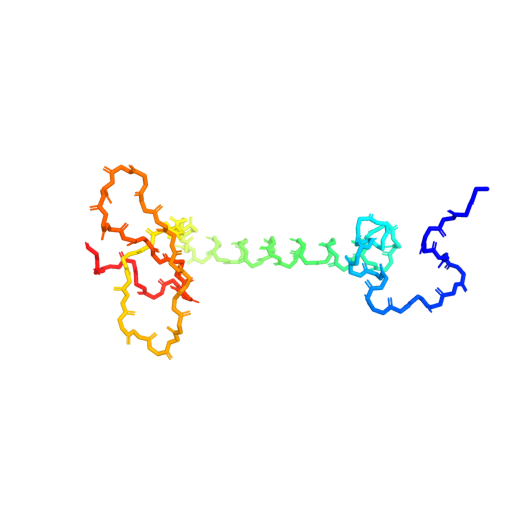. GLN A 1 87 ? 2.241 -0.509 15.475 1.00 66.62 87 GLN A C 1
ATOM 717 O O . GLN A 1 87 ? 2.767 -1.300 14.696 1.00 66.62 87 GLN A O 1
ATOM 722 N N . SER A 1 88 ? 1.104 -0.807 16.104 1.00 59.16 88 SER A N 1
ATOM 723 C CA . SER A 1 88 ? 0.326 -2.020 15.871 1.00 59.16 88 SER A CA 1
ATOM 724 C C . SER A 1 88 ? -1.146 -1.787 16.226 1.00 59.16 88 SER A C 1
ATOM 726 O O . SER A 1 88 ? -1.485 -0.821 16.908 1.00 59.16 88 SER A O 1
ATOM 728 N N . ARG A 1 89 ? -2.040 -2.671 15.765 1.00 53.34 89 ARG A N 1
ATOM 729 C CA . ARG A 1 89 ? -3.490 -2.577 16.024 1.00 53.34 89 ARG A CA 1
ATOM 730 C C . ARG A 1 89 ? -3.909 -3.052 17.428 1.00 53.34 89 ARG A C 1
ATOM 732 O O . ARG A 1 89 ? -5.103 -3.195 17.664 1.00 53.34 89 ARG A O 1
ATOM 739 N N . SER A 1 90 ? -2.973 -3.319 18.346 1.00 43.50 90 SER A N 1
ATOM 740 C CA . SER A 1 90 ? -3.289 -3.852 19.684 1.00 43.50 90 SER A CA 1
ATOM 741 C C . SER A 1 90 ? -4.152 -2.902 20.522 1.00 43.50 90 SER A C 1
ATOM 743 O O . SER A 1 90 ? -4.963 -3.351 21.329 1.00 43.50 90 SER A O 1
ATOM 745 N N . CYS A 1 91 ? -4.024 -1.591 20.310 1.00 47.50 91 CYS A N 1
ATOM 746 C CA . CYS A 1 91 ? -4.690 -0.579 21.119 1.00 47.50 91 CYS A CA 1
ATOM 747 C C . CYS A 1 91 ? -5.935 -0.005 20.413 1.00 47.50 91 CYS A C 1
ATOM 749 O O . CYS A 1 91 ? -5.962 1.159 20.026 1.00 47.50 91 CYS A O 1
ATOM 751 N N . SER A 1 92 ? -6.971 -0.824 20.200 1.00 45.97 92 SER A N 1
ATOM 752 C CA . SER A 1 92 ? -8.294 -0.346 19.747 1.00 45.97 92 SER A CA 1
ATOM 753 C C . SER A 1 92 ? -9.336 -0.269 20.870 1.00 45.97 92 SER A C 1
ATOM 755 O O . SER A 1 92 ? -10.293 0.488 20.749 1.00 45.97 92 SER A O 1
ATOM 757 N N . ASN A 1 93 ? -9.133 -0.991 21.981 1.00 36.97 93 ASN A N 1
ATOM 758 C CA . ASN A 1 93 ? -10.139 -1.154 23.043 1.00 36.97 93 ASN A CA 1
ATOM 759 C C . ASN A 1 93 ? -9.868 -0.343 24.325 1.00 36.97 93 ASN A C 1
ATOM 761 O O . ASN A 1 93 ? -10.587 -0.501 25.306 1.00 36.97 93 ASN A O 1
ATOM 765 N N . SER A 1 94 ? -8.849 0.520 24.342 1.00 36.25 94 SER A N 1
ATOM 766 C CA . SER A 1 94 ? -8.569 1.399 25.485 1.00 36.25 94 SER A CA 1
ATOM 767 C C . SER A 1 94 ? -8.111 2.778 25.007 1.00 36.25 94 SER A C 1
ATOM 769 O O . SER A 1 94 ? -6.946 3.152 25.150 1.00 36.25 94 SER A O 1
ATOM 771 N N . CYS A 1 95 ? -9.036 3.528 24.409 1.00 34.66 95 CYS A N 1
ATOM 772 C CA . CYS A 1 95 ? -8.911 4.967 24.174 1.00 34.66 95 CYS A CA 1
ATOM 773 C C . CYS A 1 95 ? -10.091 5.700 24.806 1.00 34.66 95 CYS A C 1
ATOM 775 O O . CYS A 1 95 ? -11.232 5.228 24.616 1.00 34.66 95 CYS A O 1
#